Protein AF-A0A2T5LUF2-F1 (afdb_monomer_lite)

Radius of gyration: 17.12 Å; chains: 1; bounding box: 39×27×43 Å

Organism: NCBI:txid1392256

Secondary structure (DSSP, 8-state):
--SS-EE--HHHHT-HHHHHHHHHHHHHHHH---TTTS-EEEETTEEEE-TTSPPPTHIIIIIIHHHHHHHSEE---PPP-----SEE--TT-SS-EEPP--

Sequence (102 aa):
FPGTTVSLSCKDFQNPNFQGCLASFLEKASVESLGKFAAKTRKAGIEISEDRNTANPALITQFLMTLLEMNGKRVNLPVLRKHVKDDACWDKSRLPWRRSPL

pLDDT: mean 81.78, std 9.75, range [61.47, 95.69]

Structure (mmCIF, N/CA/C/O backbone):
data_AF-A0A2T5LUF2-F1
#
_entry.id   AF-A0A2T5LUF2-F1
#
loop_
_atom_site.group_PDB
_atom_site.id
_atom_site.type_symbol
_atom_site.label_atom_id
_atom_site.label_alt_id
_atom_site.label_comp_id
_atom_site.label_asym_id
_atom_site.label_entity_id
_atom_site.label_seq_id
_atom_site.pdbx_PDB_ins_code
_atom_site.Cartn_x
_atom_site.Cartn_y
_atom_site.Cartn_z
_atom_site.occupancy
_atom_site.B_iso_or_equiv
_atom_site.auth_seq_id
_atom_site.auth_comp_id
_atom_site.auth_asym_id
_atom_site.auth_atom_id
_atom_site.pdbx_PDB_model_num
ATOM 1 N N . PHE A 1 1 ? -8.408 -10.163 -1.652 1.00 67.75 1 PHE A N 1
ATOM 2 C CA . PHE A 1 1 ? -8.198 -8.743 -1.310 1.00 67.75 1 PHE A CA 1
ATOM 3 C C . PHE A 1 1 ? -8.941 -8.425 -0.017 1.00 67.75 1 PHE A C 1
ATOM 5 O O . PHE A 1 1 ? -10.048 -8.934 0.144 1.00 67.75 1 PHE A O 1
ATOM 12 N N . PRO A 1 2 ? -8.369 -7.579 0.854 1.00 74.50 2 PRO A N 1
ATOM 13 C CA . PRO A 1 2 ? -6.973 -7.122 0.815 1.00 74.50 2 PRO A CA 1
ATOM 14 C C . PRO A 1 2 ? -5.987 -8.247 1.192 1.00 74.50 2 PRO A C 1
ATOM 16 O O . PRO A 1 2 ? -6.421 -9.340 1.547 1.00 74.50 2 PRO A O 1
ATOM 19 N N . GLY A 1 3 ? -4.682 -8.018 0.993 1.00 78.38 3 GLY A N 1
ATOM 20 C CA . GLY A 1 3 ? -3.610 -8.959 1.374 1.00 78.38 3 GLY A CA 1
ATOM 21 C C . GLY A 1 3 ? -3.157 -8.802 2.833 1.00 78.38 3 GLY A C 1
ATOM 22 O O . GLY A 1 3 ? -2.886 -9.790 3.506 1.00 78.38 3 GLY A O 1
ATOM 23 N N . THR A 1 4 ? -3.177 -7.569 3.344 1.00 83.81 4 THR A N 1
ATOM 24 C CA . THR A 1 4 ? -2.936 -7.223 4.753 1.00 83.81 4 THR A CA 1
ATOM 25 C C . THR A 1 4 ? -4.016 -6.243 5.193 1.00 83.81 4 THR A C 1
ATOM 27 O O . THR A 1 4 ? -4.431 -5.397 4.398 1.00 83.81 4 THR A O 1
ATOM 30 N N . THR A 1 5 ?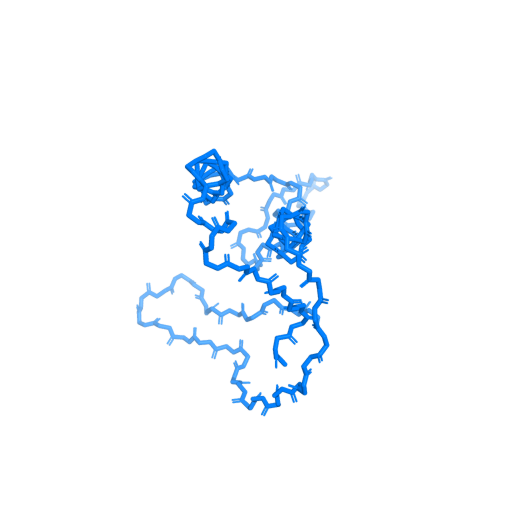 -4.475 -6.353 6.441 1.00 90.19 5 THR A N 1
ATOM 31 C CA . THR A 1 5 ? -5.436 -5.412 7.028 1.00 90.19 5 THR A CA 1
ATOM 32 C C . THR A 1 5 ? -4.934 -4.937 8.382 1.00 90.19 5 THR A C 1
ATOM 34 O O . THR A 1 5 ? -4.589 -5.752 9.240 1.00 90.19 5 THR A O 1
ATOM 37 N N . VAL A 1 6 ? -4.939 -3.622 8.582 1.00 92.62 6 VAL A N 1
ATOM 38 C CA . VAL A 1 6 ? -4.599 -2.977 9.850 1.00 92.62 6 VAL A CA 1
ATOM 39 C C . VAL A 1 6 ? -5.786 -2.144 10.308 1.00 92.62 6 VAL A C 1
ATOM 41 O O . VAL A 1 6 ? -6.359 -1.388 9.527 1.00 92.62 6 VAL A O 1
ATOM 44 N N . SER A 1 7 ? -6.155 -2.299 11.573 1.00 94.19 7 SER A N 1
ATOM 45 C CA . SER A 1 7 ? -7.148 -1.479 12.253 1.00 94.19 7 SER A CA 1
ATOM 46 C C . SER A 1 7 ? -6.443 -0.417 13.088 1.00 94.19 7 SER A C 1
ATOM 48 O O . SER A 1 7 ? -5.545 -0.736 13.865 1.00 94.19 7 SER A O 1
ATOM 50 N N . LEU A 1 8 ? -6.891 0.827 12.962 1.00 94.81 8 LEU A N 1
ATOM 51 C CA . LEU A 1 8 ? -6.431 1.981 13.734 1.00 94.81 8 LEU A CA 1
ATOM 52 C C . LEU A 1 8 ? -7.640 2.645 14.385 1.00 94.81 8 LEU A C 1
ATOM 54 O O . LEU A 1 8 ? -8.691 2.768 13.753 1.00 94.81 8 LEU A O 1
ATOM 58 N N . SER A 1 9 ? -7.504 3.071 15.641 1.00 95.19 9 SER A N 1
ATOM 59 C CA . SER A 1 9 ? -8.548 3.884 16.259 1.00 95.19 9 SER A CA 1
ATOM 60 C C . SER A 1 9 ? -8.528 5.293 15.659 1.00 95.19 9 SER A C 1
ATOM 62 O O . SER A 1 9 ? -7.486 5.790 15.226 1.00 95.19 9 SER A O 1
ATOM 64 N N . CYS A 1 10 ? -9.680 5.967 15.652 1.00 95.00 10 CYS A N 1
ATOM 65 C CA . CYS A 1 10 ? -9.750 7.348 15.171 1.00 95.00 10 CYS A CA 1
ATOM 66 C C . CYS A 1 10 ? -8.841 8.275 15.996 1.00 95.00 10 CYS A C 1
ATOM 68 O O . CYS A 1 10 ? -8.187 9.149 15.437 1.00 95.00 10 CYS A O 1
ATOM 70 N N . LYS A 1 11 ? -8.730 8.022 17.305 1.00 94.88 11 LYS A N 1
ATOM 71 C CA . LYS A 1 11 ? -7.858 8.772 18.213 1.00 94.88 11 LYS A CA 1
ATOM 72 C C . LYS A 1 11 ? -6.379 8.627 17.841 1.00 94.88 11 LYS A C 1
ATOM 74 O O . LYS A 1 11 ? -5.677 9.632 17.784 1.00 94.88 11 LYS A O 1
ATOM 79 N N . ASP A 1 12 ? -5.921 7.407 17.563 1.00 92.81 12 ASP A N 1
ATOM 80 C CA . ASP A 1 12 ? -4.522 7.158 17.183 1.00 92.81 12 ASP A CA 1
ATOM 81 C C . ASP A 1 12 ? -4.220 7.760 15.808 1.00 92.81 12 ASP A C 1
ATOM 83 O O . ASP A 1 12 ? -3.181 8.386 15.612 1.00 92.81 12 ASP A O 1
ATOM 87 N N . PHE A 1 13 ? -5.174 7.662 14.875 1.00 93.88 13 PHE A N 1
ATOM 88 C CA . PHE A 1 13 ? -5.059 8.295 13.564 1.00 93.88 13 PHE A CA 1
ATOM 89 C C . PHE A 1 13 ? -5.025 9.828 13.642 1.00 93.88 13 PHE A C 1
ATOM 91 O O . PHE A 1 13 ? -4.348 10.461 12.840 1.00 93.88 13 PHE A O 1
ATOM 98 N N . GLN A 1 14 ? -5.751 10.439 14.580 1.00 95.69 14 GLN A N 1
ATOM 99 C CA . GLN A 1 14 ? -5.783 11.891 14.787 1.00 95.69 14 GLN A CA 1
ATOM 100 C C . GLN A 1 14 ? -4.529 12.441 15.476 1.00 95.69 14 GLN A C 1
ATOM 102 O O . GLN A 1 14 ? -4.410 13.655 15.624 1.00 95.69 14 GLN A O 1
ATOM 107 N N . ASN A 1 15 ? -3.587 11.589 15.887 1.00 94.81 15 ASN A N 1
ATOM 108 C CA . ASN A 1 15 ? -2.310 12.041 16.418 1.00 94.81 15 ASN A CA 1
ATOM 109 C C . ASN A 1 15 ? -1.535 12.820 15.330 1.00 94.81 15 ASN A C 1
ATOM 111 O O . ASN A 1 15 ? -1.140 12.221 14.323 1.00 94.81 15 ASN A O 1
ATOM 115 N N . PRO A 1 16 ? -1.261 14.127 15.519 1.00 95.44 16 PRO A N 1
ATOM 116 C CA . PRO A 1 16 ? -0.613 14.950 14.497 1.00 95.44 16 PRO A CA 1
ATOM 117 C C . PRO A 1 16 ? 0.775 14.440 14.096 1.00 95.44 16 PRO A C 1
ATOM 119 O O . PRO A 1 16 ? 1.150 14.525 12.929 1.00 95.44 16 PRO A O 1
ATOM 122 N N . ASN A 1 17 ? 1.522 13.855 15.040 1.00 93.31 17 ASN A N 1
ATOM 123 C CA . ASN A 1 17 ? 2.845 13.295 14.761 1.00 93.31 17 ASN A CA 1
ATOM 124 C C . ASN A 1 17 ? 2.736 12.086 13.827 1.00 93.31 17 ASN A C 1
ATOM 126 O O . ASN A 1 17 ? 3.490 11.976 12.863 1.00 93.31 17 ASN A O 1
ATOM 130 N N . PHE A 1 18 ? 1.761 11.207 14.077 1.00 92.94 18 PHE A N 1
ATOM 131 C CA . PHE A 1 18 ? 1.501 10.060 13.212 1.00 92.94 18 PHE A CA 1
ATOM 132 C C . PHE A 1 18 ? 1.083 10.506 11.807 1.00 92.94 18 PHE A C 1
ATOM 134 O O . PHE A 1 18 ? 1.645 10.021 10.826 1.00 92.94 18 PHE A O 1
ATOM 141 N N . GLN A 1 19 ? 0.156 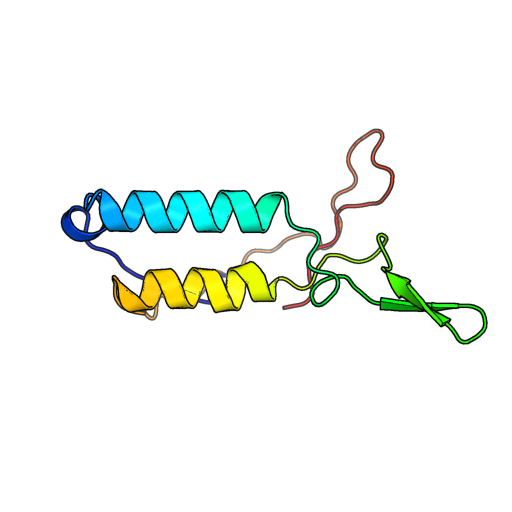11.463 11.696 1.00 95.69 19 GLN A N 1
ATOM 142 C CA . GLN A 1 19 ? -0.270 11.999 10.399 1.00 95.69 19 GLN A CA 1
ATOM 143 C C . GLN A 1 19 ? 0.888 12.647 9.637 1.00 95.69 19 GLN A C 1
ATOM 145 O O . GLN A 1 19 ? 1.034 12.407 8.441 1.00 95.69 19 GLN A O 1
ATOM 150 N N . GLY A 1 20 ? 1.744 13.405 10.328 1.00 95.12 20 GLY A N 1
ATOM 151 C CA . GLY A 1 20 ? 2.948 14.001 9.751 1.00 95.12 20 GLY A CA 1
ATOM 152 C C . GLY A 1 20 ? 3.924 12.950 9.215 1.00 95.12 20 GLY A C 1
ATOM 153 O O . GLY A 1 20 ? 4.374 13.052 8.072 1.00 95.12 20 GLY A O 1
ATOM 154 N N . CYS A 1 21 ? 4.206 11.899 9.991 1.00 92.06 21 CYS A N 1
ATOM 155 C CA . CYS A 1 21 ? 5.034 10.776 9.547 1.00 92.06 21 CYS A CA 1
ATOM 1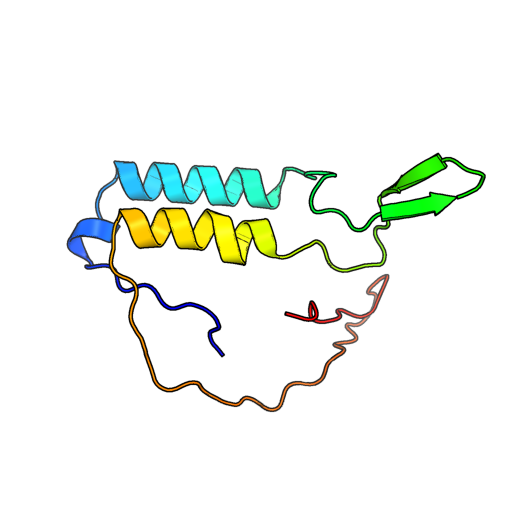56 C C . CYS A 1 21 ? 4.416 10.031 8.358 1.00 92.06 21 CYS A C 1
ATOM 158 O O . CYS A 1 21 ? 5.122 9.733 7.395 1.00 92.06 21 CYS A O 1
ATOM 160 N N . LEU A 1 22 ? 3.110 9.752 8.402 1.00 93.75 22 LEU A N 1
ATOM 161 C CA . LEU A 1 22 ? 2.390 9.070 7.328 1.00 93.75 22 LEU A CA 1
ATOM 162 C C . LEU A 1 22 ? 2.405 9.893 6.034 1.00 93.75 22 LEU A C 1
ATOM 164 O O . LEU A 1 22 ? 2.730 9.3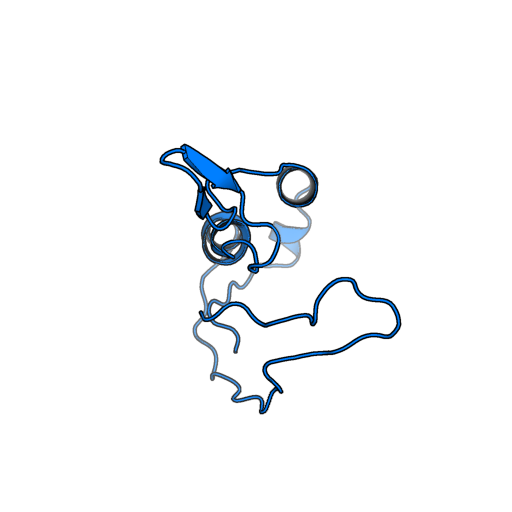57 4.978 1.00 93.75 22 LEU A O 1
ATOM 168 N N . ALA A 1 23 ? 2.109 11.191 6.115 1.00 94.44 23 ALA A N 1
ATOM 169 C CA . ALA A 1 23 ? 2.145 12.097 4.973 1.00 94.44 23 ALA A CA 1
ATOM 170 C C . ALA A 1 23 ? 3.553 12.184 4.370 1.00 94.44 23 ALA A C 1
ATOM 172 O O . ALA A 1 23 ? 3.711 12.011 3.164 1.00 94.44 23 ALA A O 1
ATOM 173 N N . SER A 1 24 ? 4.576 12.349 5.214 1.00 91.94 24 SER A N 1
ATOM 174 C CA . SER A 1 24 ? 5.977 12.417 4.776 1.00 91.94 24 SER A CA 1
ATOM 175 C C . SER A 1 24 ? 6.435 11.115 4.114 1.00 91.94 24 SER A C 1
ATOM 177 O O . SER A 1 24 ? 7.174 11.134 3.134 1.00 91.94 24 SER A O 1
ATOM 179 N N . PHE A 1 25 ? 6.005 9.966 4.647 1.00 90.56 25 PHE A N 1
ATOM 180 C CA . PHE A 1 25 ? 6.280 8.669 4.038 1.00 90.56 25 PHE A CA 1
ATOM 181 C C . PHE A 1 25 ? 5.622 8.555 2.659 1.00 90.56 25 PHE A C 1
ATOM 183 O O . PHE A 1 25 ? 6.290 8.159 1.710 1.00 90.56 25 PHE A O 1
ATOM 190 N N . LEU A 1 26 ? 4.338 8.908 2.537 1.00 90.75 26 LEU A N 1
ATOM 191 C CA . LEU A 1 26 ? 3.599 8.821 1.274 1.00 90.75 26 LEU A CA 1
ATOM 192 C C . LEU A 1 26 ? 4.159 9.769 0.210 1.00 90.75 26 LEU A C 1
ATOM 194 O O . LEU A 1 26 ? 4.301 9.364 -0.941 1.00 90.75 26 LEU A O 1
ATOM 198 N N . GLU A 1 27 ? 4.515 10.995 0.594 1.00 89.31 27 GLU A N 1
ATOM 199 C CA . GLU A 1 27 ? 5.173 11.960 -0.287 1.00 89.31 27 GLU A CA 1
ATOM 200 C C . GLU A 1 27 ? 6.475 11.374 -0.843 1.00 89.31 27 GLU A C 1
ATOM 202 O O . GLU A 1 27 ? 6.607 11.212 -2.058 1.00 89.31 27 GLU A O 1
ATOM 207 N N . LYS A 1 28 ? 7.397 10.954 0.034 1.00 85.00 28 LYS A N 1
ATOM 208 C CA . LYS A 1 28 ? 8.673 10.353 -0.379 1.00 85.00 28 LYS A CA 1
ATOM 209 C C . LYS A 1 28 ? 8.467 9.101 -1.220 1.00 85.00 28 LYS A C 1
ATOM 211 O O . LYS A 1 28 ? 9.076 8.971 -2.271 1.00 85.00 28 LYS A O 1
ATOM 216 N N . ALA A 1 29 ? 7.554 8.220 -0.819 1.00 83.19 29 ALA A N 1
ATOM 217 C CA . ALA A 1 29 ? 7.244 7.004 -1.561 1.00 83.19 29 ALA A CA 1
ATOM 218 C C . ALA A 1 29 ? 6.655 7.272 -2.958 1.00 83.19 29 ALA A C 1
ATOM 220 O O . ALA A 1 29 ? 6.781 6.424 -3.838 1.00 83.19 29 ALA A O 1
ATOM 221 N N . SER A 1 30 ? 6.009 8.425 -3.163 1.00 81.00 30 SER A N 1
ATOM 222 C CA . SER A 1 30 ? 5.443 8.816 -4.459 1.00 81.00 30 SER A CA 1
ATOM 223 C C . SER A 1 30 ? 6.462 9.447 -5.411 1.00 81.00 30 SER A C 1
ATOM 225 O O . SER A 1 30 ? 6.321 9.309 -6.625 1.00 81.00 30 SER A O 1
ATOM 227 N N . VAL A 1 31 ? 7.481 10.125 -4.871 1.00 74.06 31 VAL A N 1
ATOM 228 C CA . VAL A 1 31 ? 8.465 10.894 -5.652 1.00 74.06 31 VAL A CA 1
ATOM 229 C C . VAL A 1 31 ? 9.778 10.131 -5.827 1.00 74.06 31 VAL A C 1
ATOM 231 O O . VAL A 1 31 ? 10.422 10.224 -6.872 1.00 74.06 31 VAL A O 1
ATOM 234 N N . GLU A 1 32 ? 10.202 9.366 -4.823 1.00 67.62 32 GLU A N 1
ATOM 235 C CA . GLU A 1 32 ? 11.481 8.671 -4.855 1.00 67.62 32 GLU A CA 1
ATOM 236 C C . GLU A 1 32 ? 11.402 7.429 -5.750 1.00 67.62 32 GLU A C 1
ATOM 238 O O . GLU A 1 32 ? 10.860 6.381 -5.390 1.00 67.62 32 GLU A O 1
ATOM 243 N N . SER A 1 33 ? 12.033 7.528 -6.922 1.00 63.03 33 SER A N 1
ATOM 244 C CA . SER A 1 33 ? 12.416 6.382 -7.746 1.00 63.03 33 SER A CA 1
ATOM 245 C C . SER A 1 33 ? 13.479 5.562 -7.007 1.00 63.03 33 SER A C 1
ATOM 247 O O . SER A 1 33 ? 14.682 5.637 -7.276 1.00 63.03 33 SER A O 1
ATOM 249 N N . LEU A 1 34 ? 13.045 4.756 -6.048 1.00 66.38 34 LEU A N 1
ATOM 250 C CA . LEU A 1 34 ? 13.899 3.787 -5.386 1.00 66.38 34 LEU A CA 1
ATOM 251 C C . LEU A 1 34 ? 14.222 2.687 -6.402 1.00 66.38 34 LEU A C 1
ATOM 253 O O . LEU A 1 34 ? 13.463 1.734 -6.563 1.00 66.38 34 LEU A O 1
ATOM 257 N N . GLY A 1 35 ? 15.377 2.784 -7.069 1.00 63.53 35 GLY A N 1
ATOM 258 C CA . GLY A 1 35 ? 15.839 1.799 -8.062 1.00 63.53 35 GLY A CA 1
ATOM 259 C C . GLY A 1 35 ? 15.922 0.354 -7.539 1.00 63.53 35 GLY A C 1
ATOM 260 O O . GLY A 1 35 ? 16.059 -0.587 -8.314 1.00 63.53 35 GLY A O 1
ATOM 261 N N . LYS A 1 36 ? 15.806 0.161 -6.218 1.00 68.50 36 LYS A N 1
ATOM 262 C CA . LYS A 1 36 ? 15.669 -1.141 -5.550 1.00 68.50 36 LYS A CA 1
ATOM 263 C C . LYS A 1 36 ? 14.276 -1.771 -5.711 1.00 68.50 36 LYS A C 1
ATOM 265 O O . LYS A 1 36 ? 14.162 -2.991 -5.654 1.00 68.50 36 LYS A O 1
ATOM 270 N N . PHE A 1 37 ? 13.239 -0.957 -5.902 1.00 69.38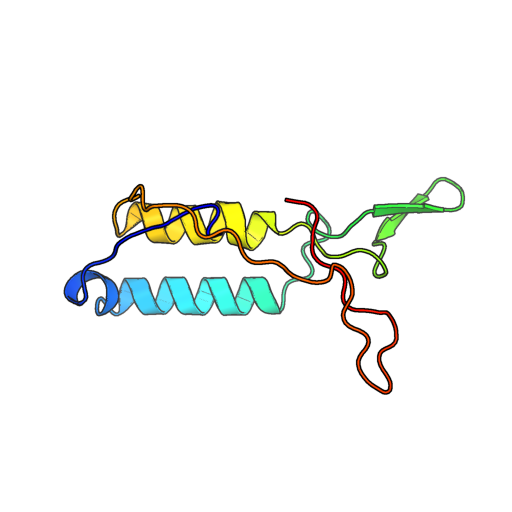 37 PHE A N 1
ATOM 271 C CA . PHE A 1 37 ? 11.871 -1.393 -6.200 1.00 69.38 37 PHE A CA 1
ATOM 272 C C . PHE A 1 37 ? 11.525 -1.257 -7.687 1.00 69.38 37 PHE A C 1
ATOM 274 O O . PHE A 1 37 ? 10.502 -1.785 -8.117 1.00 69.38 37 PHE A O 1
ATOM 281 N N . ALA A 1 38 ? 12.370 -0.604 -8.486 1.00 73.75 38 ALA A N 1
ATOM 282 C CA . ALA A 1 38 ? 12.256 -0.670 -9.934 1.00 73.75 38 ALA A CA 1
ATOM 283 C C . ALA A 1 38 ? 12.523 -2.101 -10.413 1.00 73.75 38 ALA A C 1
ATOM 285 O O . ALA A 1 38 ? 13.434 -2.782 -9.931 1.00 73.75 38 ALA A O 1
ATOM 286 N N . ALA A 1 39 ? 11.735 -2.560 -11.381 1.00 72.62 39 ALA A N 1
ATOM 287 C CA . ALA A 1 39 ? 12.102 -3.759 -12.108 1.00 72.62 39 ALA A CA 1
ATOM 288 C C . ALA A 1 39 ? 13.441 -3.513 -12.807 1.00 72.62 39 ALA A C 1
ATOM 290 O O . ALA A 1 39 ? 13.705 -2.412 -13.284 1.00 72.62 39 ALA A O 1
ATOM 291 N N . LYS A 1 40 ? 14.288 -4.535 -12.862 1.00 81.19 40 LYS A N 1
ATOM 292 C CA . LYS A 1 40 ? 15.597 -4.435 -13.498 1.00 81.19 40 LYS A CA 1
ATOM 293 C C . LYS A 1 40 ? 15.661 -5.331 -14.718 1.00 81.19 40 LYS A C 1
ATOM 295 O O . LYS A 1 40 ? 15.095 -6.422 -14.727 1.00 81.19 40 LYS A O 1
ATOM 300 N N . THR A 1 41 ? 16.369 -4.873 -15.740 1.00 82.38 41 THR A N 1
ATOM 301 C CA . THR A 1 41 ? 16.677 -5.661 -16.932 1.00 82.38 41 THR A CA 1
ATOM 302 C C . THR A 1 41 ? 18.168 -5.595 -17.221 1.00 82.38 41 THR A C 1
ATOM 304 O O . THR A 1 41 ? 18.840 -4.624 -16.867 1.00 82.38 41 THR A O 1
ATOM 307 N N . ARG A 1 42 ? 18.705 -6.627 -17.874 1.00 83.50 42 ARG A N 1
ATOM 308 C CA . ARG A 1 42 ? 20.111 -6.670 -18.279 1.00 83.50 42 ARG A CA 1
ATOM 309 C C . ARG A 1 42 ? 20.215 -6.382 -19.770 1.00 83.50 42 ARG A C 1
ATOM 311 O O . ARG A 1 42 ? 19.717 -7.153 -20.586 1.00 83.50 42 ARG A O 1
ATOM 318 N N . LYS A 1 43 ? 20.900 -5.300 -20.134 1.00 81.69 43 LYS A N 1
ATOM 319 C CA . LYS A 1 43 ? 21.127 -4.893 -21.525 1.00 81.69 43 LYS A CA 1
ATOM 320 C C . LYS A 1 43 ? 22.618 -4.695 -21.769 1.00 81.69 43 LYS A C 1
ATOM 322 O O . LYS A 1 43 ? 23.270 -3.973 -21.027 1.00 81.69 43 LYS A O 1
ATOM 327 N N . ALA A 1 44 ? 23.159 -5.362 -22.793 1.00 83.50 44 ALA A N 1
ATOM 328 C CA . ALA A 1 44 ? 24.588 -5.308 -23.138 1.00 83.50 44 ALA A CA 1
ATOM 329 C C . ALA A 1 44 ? 25.529 -5.556 -21.934 1.00 83.50 44 ALA A C 1
ATOM 331 O O . ALA A 1 44 ? 26.571 -4.928 -21.796 1.00 83.50 44 ALA A O 1
ATOM 332 N N . GLY A 1 45 ? 25.130 -6.453 -21.025 1.00 84.38 45 GLY A N 1
ATOM 333 C CA . GLY A 1 45 ? 25.891 -6.781 -19.817 1.00 84.38 45 GLY A CA 1
ATOM 334 C C . GLY A 1 45 ? 25.631 -5.878 -18.606 1.00 84.38 45 GLY A C 1
ATOM 335 O O . GLY A 1 45 ? 25.952 -6.313 -17.502 1.00 84.38 45 GLY A O 1
ATOM 336 N N . ILE A 1 46 ? 24.991 -4.717 -18.781 1.00 84.56 46 ILE A N 1
ATOM 337 C CA . ILE A 1 46 ? 24.708 -3.720 -17.735 1.00 84.56 46 ILE A CA 1
ATOM 338 C C . ILE A 1 46 ? 23.275 -3.885 -17.215 1.00 84.56 46 ILE A C 1
ATOM 340 O O . ILE A 1 46 ? 22.350 -4.148 -17.985 1.00 84.56 46 ILE A O 1
ATOM 344 N N . GLU A 1 47 ? 23.086 -3.740 -15.906 1.00 83.31 47 GLU A N 1
ATOM 345 C CA . GLU A 1 47 ? 21.770 -3.751 -15.267 1.00 83.31 47 GLU A CA 1
ATOM 346 C C . GLU A 1 47 ? 21.169 -2.335 -15.269 1.00 83.31 47 GLU A C 1
ATOM 348 O O . GLU A 1 47 ? 21.795 -1.393 -14.787 1.00 83.31 47 GLU A O 1
ATOM 353 N N . ILE A 1 48 ? 19.969 -2.178 -15.830 1.00 82.44 48 ILE A N 1
ATOM 354 C CA . ILE A 1 48 ? 19.259 -0.895 -15.940 1.00 82.44 48 ILE A CA 1
ATOM 355 C C . ILE A 1 48 ? 17.830 -1.013 -15.394 1.00 82.44 48 ILE A C 1
ATOM 357 O O . ILE A 1 48 ? 17.256 -2.106 -15.377 1.00 82.44 48 ILE A O 1
ATOM 361 N N . SER A 1 49 ? 17.255 0.117 -14.967 1.00 78.38 49 SER A N 1
ATOM 362 C CA . SER A 1 49 ? 15.831 0.203 -14.608 1.00 78.38 49 SER A CA 1
ATOM 363 C C . SER A 1 49 ? 14.961 -0.122 -15.823 1.00 78.38 49 SER A C 1
ATOM 365 O O . SER A 1 49 ? 15.206 0.363 -16.927 1.00 78.38 49 SER A O 1
ATOM 367 N N . GLU A 1 50 ? 13.962 -0.973 -15.621 1.00 76.44 50 GLU A N 1
ATOM 368 C CA . GLU A 1 50 ? 13.003 -1.418 -16.624 1.00 76.44 50 GLU A CA 1
ATOM 369 C C . GLU A 1 50 ? 11.637 -0.795 -16.340 1.00 76.44 50 GLU A C 1
ATOM 371 O O . GLU A 1 50 ? 10.791 -1.361 -15.647 1.00 76.44 50 GLU A O 1
ATOM 376 N N . ASP A 1 51 ? 11.402 0.369 -16.934 1.00 70.19 51 ASP A N 1
ATOM 377 C CA . ASP A 1 51 ? 10.199 1.170 -16.690 1.00 70.19 51 ASP A CA 1
ATOM 378 C C . ASP A 1 51 ? 8.932 0.589 -17.352 1.00 70.19 51 ASP A C 1
ATOM 380 O O . ASP A 1 51 ? 7.866 1.207 -17.316 1.00 70.19 51 ASP A O 1
ATOM 384 N N . ARG A 1 52 ? 9.036 -0.560 -18.043 1.00 69.94 52 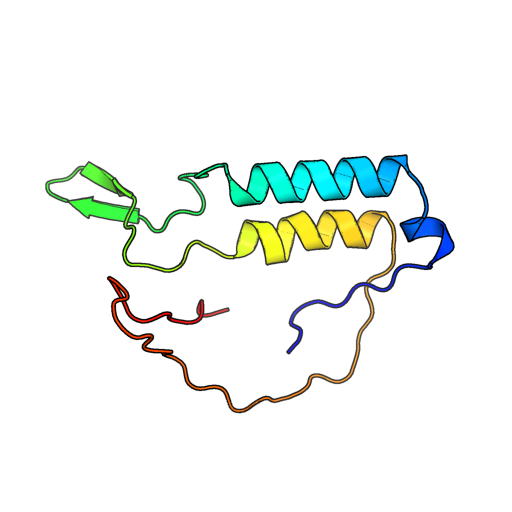ARG A N 1
ATOM 385 C CA . ARG A 1 52 ? 7.878 -1.275 -18.609 1.00 69.94 52 ARG A CA 1
ATOM 386 C C . ARG A 1 52 ? 7.152 -2.151 -17.596 1.00 69.94 52 ARG A C 1
ATOM 388 O O . ARG A 1 52 ? 5.990 -2.486 -17.813 1.00 69.94 52 ARG A O 1
ATOM 395 N N . ASN A 1 53 ? 7.836 -2.540 -16.529 1.00 68.19 53 ASN A N 1
ATOM 396 C CA . ASN A 1 53 ? 7.282 -3.405 -15.502 1.00 68.19 53 ASN A CA 1
ATOM 397 C C . ASN A 1 53 ? 6.782 -2.570 -14.324 1.00 68.19 53 ASN A C 1
ATOM 399 O O . ASN A 1 53 ? 7.382 -1.565 -13.950 1.00 68.19 53 ASN A O 1
ATOM 403 N N . THR A 1 54 ? 5.688 -3.021 -13.715 1.00 69.06 54 THR A N 1
ATOM 404 C CA . THR A 1 54 ? 5.158 -2.423 -12.490 1.00 69.06 54 THR A CA 1
ATOM 405 C C . THR A 1 54 ? 6.222 -2.477 -11.393 1.00 69.06 54 THR A C 1
ATOM 407 O O . THR A 1 54 ? 6.819 -3.532 -11.161 1.00 69.06 54 THR A O 1
ATOM 410 N N . ALA A 1 55 ? 6.455 -1.348 -10.716 1.00 71.38 55 ALA A N 1
ATOM 411 C CA . ALA A 1 55 ? 7.368 -1.284 -9.581 1.00 71.38 55 ALA A CA 1
ATOM 412 C C . ALA A 1 55 ? 6.962 -2.298 -8.501 1.00 71.38 55 ALA A C 1
ATOM 414 O O . ALA A 1 55 ? 5.776 -2.566 -8.287 1.00 71.38 55 ALA A O 1
ATOM 415 N N . ASN A 1 56 ? 7.954 -2.864 -7.818 1.00 75.38 56 ASN A N 1
ATOM 416 C CA . ASN A 1 56 ? 7.736 -3.804 -6.734 1.00 75.38 56 ASN A CA 1
ATOM 417 C C . ASN A 1 56 ? 6.883 -3.128 -5.641 1.00 75.38 56 ASN A C 1
ATOM 419 O O . ASN A 1 56 ? 7.316 -2.131 -5.054 1.00 75.38 56 ASN A O 1
ATOM 423 N N . PRO A 1 57 ? 5.692 -3.668 -5.330 1.00 77.50 57 PRO A N 1
ATOM 424 C CA . PRO A 1 57 ? 4.760 -3.047 -4.400 1.00 77.50 57 PRO A CA 1
ATOM 425 C C . PRO A 1 57 ? 5.225 -3.120 -2.941 1.00 77.50 57 PRO A C 1
ATOM 427 O O . PRO A 1 57 ? 4.530 -2.577 -2.088 1.00 77.50 57 PRO A O 1
ATOM 430 N N . ALA A 1 58 ? 6.367 -3.751 -2.635 1.00 80.38 58 ALA A N 1
ATOM 431 C CA . ALA A 1 58 ? 6.915 -3.909 -1.287 1.00 80.38 58 ALA A CA 1
ATOM 432 C C . ALA A 1 58 ? 7.009 -2.597 -0.499 1.00 80.38 58 ALA A C 1
ATOM 434 O O . ALA A 1 58 ? 6.783 -2.608 0.709 1.00 80.38 58 ALA A O 1
ATOM 435 N N . LEU A 1 59 ? 7.251 -1.459 -1.158 1.00 82.81 59 LEU A N 1
ATOM 436 C CA . LEU A 1 59 ? 7.208 -0.154 -0.493 1.00 82.81 59 LEU A CA 1
ATOM 437 C C . LEU A 1 59 ? 5.857 0.088 0.209 1.00 82.81 59 LEU A C 1
ATOM 439 O O . LEU A 1 59 ? 5.808 0.547 1.344 1.00 82.81 59 LEU A O 1
ATOM 443 N N . ILE A 1 60 ? 4.753 -0.302 -0.423 1.00 82.31 60 ILE A N 1
ATOM 444 C CA . ILE A 1 60 ? 3.411 -0.181 0.150 1.00 82.31 60 ILE A CA 1
ATOM 445 C C . ILE A 1 60 ? 3.043 -1.431 0.957 1.00 82.31 60 ILE A C 1
ATOM 447 O O . ILE A 1 60 ? 2.613 -1.336 2.103 1.00 82.31 60 ILE A O 1
ATOM 451 N N . THR A 1 61 ? 3.210 -2.625 0.394 1.00 81.31 61 THR A N 1
ATOM 452 C CA . THR A 1 61 ? 2.733 -3.867 1.021 1.00 81.31 61 THR A CA 1
ATOM 453 C C . THR A 1 61 ? 3.538 -4.265 2.253 1.00 81.31 61 THR A C 1
ATOM 455 O O . THR A 1 61 ? 3.004 -4.981 3.097 1.00 81.31 61 THR A O 1
ATOM 458 N N . GLN A 1 62 ? 4.782 -3.792 2.380 1.00 82.81 62 GLN A N 1
ATOM 459 C CA . GLN A 1 62 ? 5.644 -4.043 3.534 1.00 82.81 62 GLN A CA 1
ATOM 460 C C . GLN A 1 62 ? 5.825 -2.773 4.368 1.00 82.81 62 GLN A C 1
ATOM 462 O O . GLN A 1 62 ? 5.395 -2.756 5.513 1.00 82.81 62 GLN A O 1
ATOM 467 N N . PHE A 1 63 ? 6.397 -1.690 3.827 1.00 87.75 63 PHE A N 1
ATOM 468 C CA . PHE A 1 63 ? 6.778 -0.542 4.671 1.00 87.75 63 PHE A CA 1
ATOM 469 C C . PHE A 1 63 ? 5.580 0.257 5.184 1.00 87.75 63 PHE A C 1
ATOM 471 O O . PHE A 1 63 ? 5.507 0.517 6.385 1.00 87.75 63 PHE A O 1
ATOM 478 N N . LEU A 1 64 ? 4.620 0.604 4.315 1.00 90.00 64 LEU A N 1
ATOM 479 C CA . LEU A 1 64 ? 3.406 1.292 4.770 1.00 90.00 64 LEU A CA 1
ATOM 480 C C . LEU A 1 64 ? 2.637 0.426 5.772 1.00 90.00 64 LEU A C 1
ATOM 482 O O . LEU A 1 64 ? 2.203 0.925 6.805 1.00 90.00 64 LEU A O 1
ATOM 486 N N . MET A 1 65 ? 2.496 -0.871 5.490 1.00 90.00 65 MET A N 1
ATOM 487 C CA . MET A 1 65 ? 1.812 -1.785 6.405 1.00 90.00 65 MET A CA 1
ATOM 488 C C . MET A 1 65 ? 2.512 -1.860 7.762 1.00 90.00 65 MET A C 1
ATOM 490 O O . MET A 1 65 ? 1.828 -1.751 8.770 1.00 90.00 65 MET A O 1
ATOM 494 N N . THR A 1 66 ? 3.845 -1.930 7.813 1.00 89.00 66 THR A N 1
ATOM 495 C CA . THR A 1 66 ? 4.604 -1.878 9.073 1.00 89.00 66 THR A CA 1
ATOM 496 C C . THR A 1 66 ? 4.359 -0.574 9.833 1.00 89.00 66 THR A C 1
ATOM 498 O O . THR A 1 66 ? 4.124 -0.605 11.038 1.00 89.00 66 THR A O 1
ATOM 501 N N . LEU A 1 67 ? 4.361 0.580 9.153 1.00 90.62 67 LEU A N 1
ATOM 502 C CA . LEU A 1 67 ? 4.072 1.876 9.784 1.00 90.62 67 LEU A CA 1
ATOM 503 C C . LEU A 1 67 ? 2.674 1.890 10.428 1.00 90.62 67 LEU A C 1
ATOM 505 O O . LEU A 1 67 ? 2.510 2.349 11.562 1.00 90.62 67 LEU A O 1
ATOM 509 N N . LEU A 1 68 ? 1.672 1.381 9.705 1.00 92.75 68 LEU A N 1
ATOM 510 C CA . LEU A 1 68 ? 0.299 1.282 10.194 1.00 92.75 68 LEU A CA 1
ATOM 511 C C . LEU A 1 68 ? 0.192 0.275 11.346 1.00 92.75 68 LEU A C 1
ATOM 513 O O . LEU A 1 68 ? -0.460 0.573 12.343 1.00 92.75 68 LEU A O 1
ATOM 517 N N . GLU A 1 69 ? 0.829 -0.895 11.236 1.00 90.69 69 GLU A N 1
ATOM 518 C CA . GLU A 1 69 ? 0.824 -1.942 12.266 1.00 90.69 69 GLU A CA 1
ATOM 519 C C . GLU A 1 69 ? 1.443 -1.450 13.580 1.00 90.69 69 GLU A C 1
ATOM 521 O O . GLU A 1 69 ? 0.906 -1.757 14.638 1.00 90.69 69 GLU A O 1
ATOM 526 N N . MET A 1 70 ? 2.502 -0.633 13.532 1.00 89.38 70 MET A N 1
ATOM 527 C CA . MET A 1 70 ? 3.140 -0.068 14.733 1.00 89.38 70 MET A CA 1
ATOM 528 C C . MET A 1 70 ? 2.231 0.885 15.518 1.00 89.38 70 MET A C 1
ATOM 530 O O . MET A 1 70 ? 2.401 1.035 16.724 1.00 89.38 70 MET A O 1
ATOM 534 N N . ASN A 1 71 ? 1.278 1.536 14.847 1.00 89.56 71 ASN A N 1
ATOM 535 C CA . ASN A 1 71 ? 0.349 2.488 15.467 1.00 89.56 71 ASN A CA 1
ATOM 536 C C . ASN A 1 71 ? -1.061 1.909 15.644 1.00 89.56 71 ASN A C 1
ATOM 538 O O . ASN A 1 71 ? -1.951 2.578 16.160 1.00 89.56 71 ASN A O 1
ATOM 542 N N . GLY A 1 72 ? -1.279 0.677 15.191 1.00 91.25 72 GLY A N 1
ATOM 543 C CA . GLY A 1 72 ? -2.578 0.032 15.159 1.00 91.25 72 GLY A CA 1
ATOM 544 C C . GLY A 1 72 ? -2.473 -1.438 15.519 1.00 91.25 72 GLY A C 1
ATOM 545 O O . GLY A 1 72 ? -1.657 -1.861 16.334 1.00 91.25 72 GLY A O 1
ATOM 546 N N . LYS A 1 73 ? -3.342 -2.241 14.915 1.00 93.62 73 LYS A N 1
ATOM 547 C CA . LYS A 1 73 ? -3.344 -3.686 15.110 1.00 93.62 73 LYS A CA 1
ATOM 548 C C . LYS A 1 73 ? -3.681 -4.393 13.814 1.00 93.62 73 LYS A C 1
ATOM 550 O O . LYS A 1 73 ? -4.674 -4.070 13.162 1.00 93.62 73 LYS A O 1
ATOM 555 N N . ARG A 1 74 ? -2.900 -5.414 13.471 1.00 92.00 74 ARG A N 1
ATOM 556 C CA . ARG A 1 74 ? -3.240 -6.313 12.370 1.00 92.00 74 ARG A CA 1
ATOM 557 C C . ARG A 1 74 ? -4.531 -7.067 12.681 1.00 92.00 74 ARG A C 1
ATOM 559 O O . ARG A 1 74 ? -4.690 -7.622 13.770 1.00 92.00 74 ARG A O 1
ATOM 566 N N . VAL A 1 75 ? -5.447 -7.100 11.721 1.00 93.19 75 VAL A N 1
ATOM 567 C CA . VAL A 1 75 ? -6.730 -7.799 11.848 1.00 93.19 75 VAL A CA 1
ATOM 568 C C . VAL A 1 75 ? -6.918 -8.789 10.709 1.00 93.19 75 VAL A C 1
ATOM 570 O O . VAL A 1 75 ? -6.545 -8.530 9.566 1.00 93.19 75 VAL A O 1
ATOM 573 N N . ASN A 1 76 ? -7.521 -9.931 11.028 1.00 90.19 76 ASN A N 1
ATOM 574 C CA . ASN A 1 76 ? -7.861 -10.951 10.046 1.00 90.19 76 ASN A CA 1
ATOM 575 C C . ASN A 1 76 ? -9.341 -10.809 9.698 1.00 90.19 76 ASN A C 1
ATOM 577 O O . ASN A 1 76 ? -10.205 -11.116 10.517 1.00 90.19 76 ASN A O 1
ATOM 581 N N . LEU A 1 77 ? -9.622 -10.319 8.493 1.00 87.56 77 LEU A N 1
ATOM 582 C CA . LEU A 1 77 ? -10.975 -10.187 7.959 1.00 87.56 77 LEU A CA 1
ATOM 583 C C . LEU A 1 77 ? -11.213 -11.219 6.848 1.00 87.56 77 LEU A C 1
ATOM 585 O O . LEU A 1 77 ? -10.253 -11.635 6.191 1.00 87.56 77 LEU A O 1
ATOM 589 N N . PRO A 1 78 ? -12.474 -11.619 6.598 1.00 89.31 78 PRO A N 1
ATOM 590 C CA . PRO A 1 78 ? -12.814 -12.450 5.452 1.00 89.31 78 PRO A CA 1
ATOM 591 C C . PRO A 1 78 ? -12.287 -11.842 4.151 1.00 89.31 78 PRO A C 1
ATOM 593 O O . PRO A 1 78 ? -12.509 -10.668 3.851 1.00 89.31 78 PRO A O 1
ATOM 596 N N . VAL A 1 79 ? -11.579 -12.653 3.368 1.00 86.19 79 VAL A N 1
ATOM 597 C CA . VAL A 1 79 ? -10.973 -12.193 2.119 1.00 86.19 79 VAL A CA 1
ATOM 598 C C . VAL A 1 79 ? -12.045 -12.085 1.042 1.00 86.19 79 VAL A C 1
ATOM 600 O O . VAL A 1 79 ? -12.702 -13.067 0.695 1.00 86.19 79 VAL A O 1
ATOM 603 N N . LEU A 1 80 ? -12.163 -10.904 0.442 1.00 84.44 80 LEU A N 1
ATOM 604 C CA . LEU A 1 80 ? -13.012 -10.699 -0.720 1.00 84.44 80 LEU A CA 1
ATOM 605 C C . LEU A 1 80 ? -12.297 -11.194 -1.987 1.00 84.44 80 LEU A C 1
ATOM 607 O O . LEU A 1 80 ? -11.164 -10.786 -2.291 1.00 84.44 80 LEU A O 1
ATOM 611 N N . ARG A 1 81 ? -12.968 -12.070 -2.745 1.00 82.25 81 ARG A N 1
ATOM 612 C CA . ARG A 1 81 ? -12.549 -12.477 -4.092 1.00 82.25 81 ARG A CA 1
ATOM 613 C C . ARG A 1 81 ? -13.210 -11.554 -5.107 1.00 82.25 81 ARG A C 1
ATOM 615 O O . ARG A 1 81 ? -14.409 -11.638 -5.342 1.00 82.25 81 ARG A O 1
ATOM 622 N N . LYS A 1 82 ? -12.422 -10.661 -5.697 1.00 74.62 82 LYS A N 1
ATOM 623 C CA . LYS A 1 82 ? -12.869 -9.789 -6.785 1.00 74.62 82 LYS A CA 1
ATOM 624 C C . LYS A 1 82 ? -12.394 -10.388 -8.106 1.00 74.62 82 LYS A C 1
ATOM 626 O O . LYS A 1 82 ? -11.201 -10.643 -8.245 1.00 74.62 82 LYS A O 1
ATOM 631 N N . HIS A 1 83 ? -13.291 -10.574 -9.072 1.00 72.00 83 HIS A N 1
ATOM 632 C CA . HIS A 1 83 ? -12.884 -10.789 -10.461 1.00 72.00 83 HIS A CA 1
ATOM 633 C C . HIS A 1 83 ? -12.383 -9.455 -11.015 1.00 72.00 83 HIS A C 1
ATOM 635 O O . HIS A 1 83 ? -13.141 -8.492 -11.117 1.00 72.00 83 HIS A O 1
ATOM 641 N N . VAL A 1 84 ? -11.091 -9.374 -11.315 1.00 71.19 84 VAL A N 1
ATOM 642 C CA . VAL A 1 84 ? -10.464 -8.170 -11.870 1.00 71.19 84 VAL A CA 1
ATOM 643 C C . VAL A 1 84 ? -9.723 -8.581 -13.132 1.00 71.19 84 VAL A C 1
ATOM 645 O O . VAL A 1 84 ? -9.044 -9.604 -13.115 1.00 71.19 84 VAL A O 1
ATOM 648 N N . LYS A 1 85 ? -9.858 -7.799 -14.207 1.00 70.44 85 LYS A N 1
ATOM 649 C CA . LYS A 1 85 ? -9.012 -7.953 -15.397 1.00 70.44 85 LYS A CA 1
ATOM 650 C C . LYS A 1 85 ? -7.562 -7.623 -15.035 1.00 70.44 85 LYS A C 1
ATOM 652 O O . LYS A 1 85 ? -7.323 -6.742 -14.207 1.00 70.44 85 LYS A O 1
ATOM 657 N N . ASP A 1 86 ? -6.622 -8.332 -15.648 1.00 70.12 86 ASP A N 1
ATOM 658 C CA . ASP A 1 86 ? -5.191 -8.161 -15.370 1.00 70.12 86 ASP A CA 1
ATOM 659 C C . ASP A 1 86 ? -4.610 -6.885 -15.981 1.00 70.12 86 ASP A C 1
ATOM 661 O O . ASP A 1 86 ? -3.750 -6.255 -15.359 1.00 70.12 86 ASP A O 1
ATOM 665 N N . ASP A 1 87 ? -5.171 -6.465 -17.118 1.00 72.75 87 ASP A N 1
ATOM 666 C CA . ASP A 1 87 ? -4.729 -5.305 -17.881 1.00 72.75 87 ASP A CA 1
ATOM 667 C C . ASP A 1 87 ? -5.869 -4.278 -18.011 1.00 72.75 87 ASP A C 1
ATOM 669 O O . ASP A 1 87 ? -7.010 -4.614 -18.353 1.00 72.75 87 ASP A O 1
ATOM 673 N N . ALA A 1 88 ? -5.546 -3.009 -17.760 1.00 73.75 88 ALA A N 1
ATOM 674 C CA . ALA A 1 88 ? -6.384 -1.858 -18.070 1.00 73.75 88 ALA A CA 1
ATOM 675 C C . ALA A 1 88 ? -5.691 -0.997 -19.139 1.00 73.75 88 ALA A C 1
ATOM 677 O O . ALA A 1 88 ? -4.643 -0.398 -18.892 1.00 73.75 88 ALA A O 1
ATOM 678 N N . CYS A 1 89 ? -6.272 -0.936 -20.337 1.00 75.19 89 CYS A N 1
ATOM 679 C CA . CYS A 1 89 ? -5.807 -0.060 -21.412 1.00 75.19 89 CYS A CA 1
ATOM 680 C C . CYS A 1 89 ? -6.574 1.264 -21.340 1.00 75.19 89 CYS A C 1
ATOM 682 O O . CYS A 1 89 ? -7.792 1.275 -21.516 1.00 75.19 89 CYS A O 1
ATOM 684 N N . TRP A 1 90 ? -5.870 2.360 -21.063 1.00 76.88 90 TRP A N 1
ATOM 685 C CA . TRP A 1 90 ? -6.420 3.716 -21.093 1.00 76.88 90 TRP A CA 1
ATOM 686 C C . TRP A 1 90 ? -6.022 4.402 -22.404 1.00 76.88 90 TRP A C 1
ATOM 688 O O . TRP A 1 90 ? -4.952 4.116 -22.946 1.00 76.88 90 TRP A O 1
ATOM 698 N N . ASP A 1 91 ? -6.861 5.302 -22.920 1.00 76.25 91 ASP A N 1
ATOM 699 C CA . ASP A 1 91 ? -6.553 6.017 -24.163 1.00 76.25 91 ASP A CA 1
ATOM 700 C C . ASP A 1 91 ? -5.284 6.876 -24.000 1.00 76.25 91 ASP A C 1
ATOM 702 O O . ASP A 1 91 ? -5.118 7.585 -23.006 1.00 76.25 91 ASP A O 1
ATOM 706 N N . LYS A 1 92 ? -4.368 6.796 -24.972 1.00 77.94 92 LYS A N 1
ATOM 707 C CA . LYS A 1 92 ? -3.050 7.466 -24.975 1.00 77.94 92 LYS A CA 1
ATOM 708 C C . LYS A 1 92 ? -2.087 7.085 -23.834 1.00 77.94 92 LYS A C 1
ATOM 710 O O . LYS A 1 92 ? -1.199 7.873 -23.507 1.00 77.94 92 LYS A O 1
ATOM 715 N N . SER A 1 93 ? -2.189 5.896 -23.233 1.00 70.56 93 SER A N 1
ATOM 716 C CA . SER A 1 93 ? -1.136 5.423 -22.319 1.00 70.56 93 SER A CA 1
ATOM 717 C C . SER A 1 93 ? 0.054 4.826 -23.087 1.00 70.56 93 SER A C 1
ATOM 719 O O . SER A 1 93 ? -0.116 4.131 -24.086 1.00 70.56 93 SER A O 1
ATOM 721 N N . ARG A 1 94 ? 1.289 5.064 -22.612 1.00 74.62 94 ARG A N 1
ATOM 722 C CA . ARG A 1 94 ? 2.508 4.462 -23.200 1.00 74.62 94 ARG A CA 1
ATOM 723 C C . ARG A 1 94 ? 2.479 2.930 -23.137 1.00 74.62 94 ARG A C 1
ATOM 725 O O . ARG A 1 94 ? 3.034 2.265 -24.004 1.00 74.62 94 ARG A O 1
ATOM 732 N N . LEU A 1 95 ? 1.887 2.387 -22.074 1.00 69.31 95 LEU A N 1
ATOM 733 C CA . LEU A 1 95 ? 1.788 0.960 -21.775 1.00 69.31 95 LEU A CA 1
ATOM 734 C C . LEU A 1 95 ? 0.440 0.664 -21.099 1.00 69.31 95 LEU A C 1
ATOM 736 O O . LEU A 1 95 ? -0.084 1.545 -20.402 1.00 69.31 95 LEU A O 1
ATOM 740 N N . PRO A 1 96 ? -0.120 -0.548 -21.265 1.00 71.88 96 PRO A N 1
ATOM 741 C CA . PRO A 1 96 ? -1.275 -0.983 -20.487 1.00 71.88 96 PRO A CA 1
ATOM 742 C C . PRO A 1 96 ? -0.920 -1.024 -18.998 1.00 71.88 96 PRO A C 1
ATOM 744 O O . PRO A 1 96 ? 0.178 -1.438 -18.620 1.00 71.88 96 PRO A O 1
ATOM 747 N N . TRP A 1 97 ? -1.852 -0.610 -18.142 1.00 73.69 97 TRP A N 1
ATOM 748 C CA . TRP A 1 97 ? -1.693 -0.759 -16.700 1.00 73.69 97 TRP A CA 1
ATOM 749 C C . TRP A 1 97 ? -1.888 -2.222 -16.332 1.00 73.69 97 TRP A C 1
ATOM 751 O O . TRP A 1 97 ? -3.004 -2.736 -16.405 1.00 73.69 97 TRP A O 1
ATOM 761 N N . ARG A 1 98 ? -0.798 -2.877 -15.930 1.00 71.31 98 ARG A N 1
ATOM 762 C CA . ARG A 1 98 ? -0.818 -4.253 -15.438 1.00 71.31 98 ARG A CA 1
ATOM 763 C C . ARG A 1 98 ? -0.767 -4.282 -13.925 1.00 71.31 98 ARG A C 1
ATOM 765 O O . ARG A 1 98 ? 0.013 -3.557 -13.298 1.00 71.31 98 ARG A O 1
ATOM 772 N N . ARG A 1 99 ? -1.569 -5.155 -13.322 1.00 70.56 99 ARG A N 1
ATOM 773 C CA . ARG A 1 99 ? -1.458 -5.407 -11.882 1.00 70.56 99 ARG A CA 1
ATOM 774 C C . ARG A 1 99 ? -0.111 -6.052 -11.565 1.00 70.56 99 ARG A C 1
ATOM 776 O O . ARG A 1 99 ? 0.398 -6.865 -12.331 1.00 70.56 99 ARG A O 1
ATOM 783 N N . SER A 1 100 ? 0.448 -5.700 -10.412 1.00 68.38 100 SER A N 1
ATOM 784 C CA . SER A 1 100 ? 1.588 -6.435 -9.870 1.00 68.38 100 SER A CA 1
ATOM 785 C C . SER A 1 100 ? 1.135 -7.855 -9.486 1.00 68.38 100 SER A C 1
ATOM 787 O O . SER A 1 100 ? 0.091 -7.977 -8.832 1.00 68.38 100 SER A O 1
ATOM 789 N N . PRO A 1 101 ? 1.867 -8.913 -9.885 1.00 64.00 101 PRO A N 1
ATOM 790 C CA . PRO A 1 101 ? 1.633 -10.261 -9.385 1.00 64.00 101 PRO A CA 1
ATOM 791 C C . PRO A 1 101 ? 2.102 -10.313 -7.925 1.00 64.00 101 PRO A C 1
ATOM 793 O O . PRO A 1 101 ? 3.298 -10.400 -7.653 1.00 64.00 101 PRO A O 1
ATOM 796 N N . LEU A 1 102 ? 1.152 -10.163 -7.001 1.00 61.47 102 LEU A N 1
ATOM 797 C CA . LEU A 1 102 ? 1.340 -10.363 -5.563 1.00 61.47 102 LEU A CA 1
ATOM 798 C C . LEU A 1 102 ? 1.040 -11.809 -5.177 1.00 61.47 102 LEU A C 1
ATOM 800 O O . LEU A 1 102 ? 0.008 -12.327 -5.663 1.00 61.47 102 LEU A O 1
#

InterPro domains:
  IPR046541 Domain of unknown function DUF6606 [PF20255] (1-102)

Foldseek 3Di:
DPPWDWDADPVLVPPVVLVVVLVVLVVCVVPDPPLVQFDWDADPNDIDGDPQDDGRCCSCVPVVRVSRCVSTNTDDDDDDDDDDDQWADDPPDPHTDGDDPD